Protein AF-A0A932LRI3-F1 (afdb_monomer_lite)

Sequence (148 aa):
MNSAGLRFGLFILIHALIGAGTATTARTQPPGQTRSPGGRSLGELQAFYQQNCARCHGTDGSSRSPEGKRLAGSDFTKAARAFRDAPGPAADREIQAMARTILKGLFFGITMPGWKDELSPDEATRMVKEVLLQAERGRVIQPENEAH

Foldseek 3Di:
DDDDDDDDDDDDDDDDDDDDDDPPPDPPDDPDDPADPVGDDLLRLLVVCCVQPCVQCNQLSQSPPPNSVVQVNDGLQVVLVVCVVDPDDVNVVVLLVQLVCQQPPDDVSHGGDHCVVPDDSVSSSCSSVSQSSVGHPPDGSHRDDPPD

Structure (mmCIF, N/CA/C/O backbone):
data_AF-A0A932LRI3-F1
#
_entry.id   AF-A0A932LRI3-F1
#
loop_
_atom_site.group_PDB
_atom_site.id
_atom_site.type_symbol
_atom_site.label_atom_id
_atom_site.label_alt_id
_atom_site.label_comp_id
_atom_site.label_asym_id
_atom_site.label_entity_id
_atom_site.label_seq_id
_atom_site.pdbx_PDB_ins_code
_atom_site.Cartn_x
_atom_site.Cartn_y
_atom_site.Cartn_z
_atom_site.occupancy
_atom_site.B_iso_or_equiv
_atom_site.auth_seq_id
_atom_site.auth_comp_id
_atom_site.auth_asym_id
_atom_site.auth_atom_id
_atom_site.pdbx_PDB_model_num
ATOM 1 N N . MET A 1 1 ? -71.296 -66.131 -20.612 1.00 36.66 1 MET A N 1
ATOM 2 C CA . MET A 1 1 ? -70.573 -67.272 -20.008 1.00 36.66 1 MET A CA 1
ATOM 3 C C . MET A 1 1 ? -69.214 -66.760 -19.540 1.00 36.66 1 MET A C 1
ATOM 5 O O . MET A 1 1 ? -68.507 -66.213 -20.368 1.00 36.66 1 MET A O 1
ATOM 9 N N . ASN A 1 2 ? -69.013 -66.604 -18.224 1.00 35.59 2 ASN A N 1
ATOM 10 C CA . ASN A 1 2 ? -68.250 -67.522 -17.340 1.00 35.59 2 ASN A CA 1
ATOM 11 C C . ASN A 1 2 ? -66.730 -67.281 -17.495 1.00 35.59 2 ASN A C 1
ATOM 13 O O . ASN A 1 2 ? -66.255 -67.316 -18.616 1.00 35.59 2 ASN A O 1
ATOM 17 N N . SER A 1 3 ? -65.886 -67.040 -16.488 1.00 39.59 3 SER A N 1
ATOM 18 C CA . SER A 1 3 ? -65.973 -67.115 -15.024 1.00 39.59 3 SER A CA 1
ATOM 19 C C . SER A 1 3 ? -64.744 -66.414 -14.399 1.00 39.59 3 SER A C 1
ATOM 21 O O . SER A 1 3 ? -63.760 -66.179 -15.091 1.00 39.59 3 SER A O 1
ATOM 23 N N . ALA A 1 4 ? -64.857 -66.110 -13.095 1.00 45.75 4 ALA A N 1
ATOM 24 C CA . ALA A 1 4 ? -63.855 -65.946 -12.018 1.00 45.75 4 ALA A CA 1
ATOM 25 C C . ALA A 1 4 ? -62.356 -66.171 -12.342 1.00 45.75 4 ALA A C 1
ATOM 27 O O . ALA A 1 4 ? -62.013 -67.086 -13.072 1.00 45.75 4 ALA A O 1
ATOM 28 N N . GLY A 1 5 ? -61.371 -65.476 -11.763 1.00 43.34 5 GLY A N 1
ATOM 29 C CA . GLY A 1 5 ? -61.284 -64.677 -10.535 1.00 43.34 5 GLY A CA 1
ATOM 30 C C . GLY A 1 5 ? -60.017 -65.101 -9.770 1.00 43.34 5 GLY A C 1
ATOM 31 O O . GLY A 1 5 ? -59.756 -66.292 -9.724 1.00 43.34 5 GLY A O 1
ATOM 32 N N . LEU A 1 6 ? -59.243 -64.181 -9.174 1.00 49.19 6 LEU A N 1
ATOM 33 C CA . LEU A 1 6 ? -58.457 -64.433 -7.949 1.00 49.19 6 LEU A CA 1
ATOM 34 C C . LEU A 1 6 ? -57.863 -63.127 -7.393 1.00 49.19 6 LEU A C 1
ATOM 36 O O . LEU A 1 6 ? -57.257 -62.342 -8.115 1.00 49.19 6 LEU A O 1
ATOM 40 N N . ARG A 1 7 ? -58.059 -62.906 -6.092 1.00 54.97 7 ARG A N 1
ATOM 41 C CA . ARG A 1 7 ? -57.503 -61.810 -5.286 1.00 54.97 7 ARG A CA 1
ATOM 42 C C . ARG A 1 7 ? -56.174 -62.256 -4.687 1.00 54.97 7 ARG A C 1
ATOM 44 O O . ARG A 1 7 ? -56.163 -63.352 -4.152 1.00 54.97 7 ARG A O 1
ATOM 51 N N . PHE A 1 8 ? -55.146 -61.409 -4.644 1.00 48.78 8 PHE A N 1
ATOM 52 C CA . PHE A 1 8 ? -54.074 -61.477 -3.636 1.00 48.78 8 PHE A CA 1
ATOM 53 C C . PHE A 1 8 ? -53.303 -60.149 -3.585 1.00 48.78 8 PHE A C 1
ATOM 55 O O . PHE A 1 8 ? -52.997 -59.579 -4.625 1.00 48.78 8 PHE A O 1
ATOM 62 N N . GLY A 1 9 ? -52.954 -59.698 -2.376 1.00 43.62 9 GLY A N 1
ATOM 63 C CA . GLY A 1 9 ? -51.838 -58.767 -2.174 1.00 43.62 9 GLY A CA 1
ATOM 64 C C . GLY A 1 9 ? -52.188 -57.373 -1.660 1.00 43.62 9 GLY A C 1
ATOM 65 O O . GLY A 1 9 ? -52.021 -56.387 -2.368 1.00 43.62 9 GLY A O 1
ATOM 66 N N . LEU A 1 10 ? -52.614 -57.298 -0.399 1.00 49.31 10 LEU A N 1
ATOM 67 C CA . LEU A 1 10 ? -52.523 -56.115 0.457 1.00 49.31 10 LEU A CA 1
ATOM 68 C C . LEU A 1 10 ? -51.050 -55.664 0.529 1.00 49.31 10 LEU A C 1
ATOM 70 O O . LEU A 1 10 ? -50.245 -56.337 1.170 1.00 49.31 10 LEU A O 1
ATOM 74 N N . PHE A 1 11 ? -50.696 -54.558 -0.133 1.00 54.22 11 PHE A N 1
ATOM 75 C CA . PHE A 1 11 ? -49.378 -53.939 0.017 1.00 54.22 11 PHE A CA 1
ATOM 76 C C . PHE A 1 11 ? -49.399 -52.863 1.098 1.00 54.22 11 PHE A C 1
ATOM 78 O O . PHE A 1 11 ? -50.293 -52.024 1.190 1.00 54.22 11 PHE A O 1
ATOM 85 N N . ILE A 1 12 ? -48.394 -52.995 1.949 1.00 54.47 12 ILE A N 1
ATOM 86 C CA . ILE A 1 12 ? -48.231 -52.389 3.255 1.00 54.47 12 ILE A CA 1
ATOM 87 C C . ILE A 1 12 ? -47.976 -50.885 3.136 1.00 54.47 12 ILE A C 1
ATOM 89 O O . ILE A 1 12 ? -47.155 -50.417 2.352 1.00 54.47 12 ILE A O 1
ATOM 93 N N . LEU A 1 13 ? -48.693 -50.167 3.993 1.00 52.66 13 LEU A N 1
ATOM 94 C CA . LEU A 1 13 ? -48.518 -48.779 4.387 1.00 52.66 13 LEU A CA 1
ATOM 95 C C . LEU A 1 13 ? -47.068 -48.518 4.838 1.00 52.66 13 LEU A C 1
ATOM 97 O O . LEU A 1 13 ? -46.645 -49.054 5.862 1.00 52.66 13 LEU A O 1
ATOM 101 N N . ILE A 1 14 ? -46.331 -47.651 4.138 1.00 57.56 14 ILE A N 1
ATOM 102 C CA . ILE A 1 14 ? -45.096 -47.057 4.668 1.00 57.56 14 ILE A CA 1
ATOM 103 C C . ILE A 1 14 ? -45.257 -45.540 4.680 1.00 57.56 14 ILE A C 1
ATOM 105 O O . ILE A 1 14 ? -45.443 -44.890 3.655 1.00 57.56 14 ILE A O 1
ATOM 109 N N . HIS A 1 15 ? -45.232 -45.018 5.901 1.00 48.16 15 HIS A N 1
ATOM 110 C CA . HIS A 1 15 ? -45.215 -43.610 6.247 1.00 48.16 15 HIS A CA 1
ATOM 111 C C . HIS A 1 15 ? -43.920 -42.949 5.769 1.00 48.16 15 HIS A C 1
ATOM 113 O O . HIS A 1 15 ? -42.837 -43.450 6.060 1.00 48.16 15 HIS A O 1
ATOM 119 N N . ALA A 1 16 ? -44.031 -41.764 5.175 1.00 57.00 16 ALA A N 1
ATOM 120 C CA . ALA A 1 16 ? -42.987 -40.748 5.255 1.00 57.00 16 ALA A CA 1
ATOM 121 C C . ALA A 1 16 ? -43.636 -39.359 5.175 1.00 57.00 16 ALA A C 1
ATOM 123 O O . ALA A 1 16 ? -43.840 -38.785 4.110 1.00 57.00 16 ALA A O 1
ATOM 124 N N . LEU A 1 17 ? -44.014 -38.861 6.353 1.00 59.88 17 LEU A N 1
ATOM 125 C CA . LEU A 1 17 ? -44.056 -37.431 6.647 1.00 59.88 17 LEU A CA 1
ATOM 126 C C . LEU A 1 17 ? -42.615 -36.882 6.616 1.00 59.88 17 LEU A C 1
ATOM 128 O O . LEU A 1 17 ? -41.677 -37.663 6.754 1.00 59.88 17 LEU A O 1
ATOM 132 N N . ILE A 1 18 ? -42.484 -35.548 6.589 1.00 61.09 18 ILE A N 1
ATOM 133 C CA . ILE A 1 18 ? -41.251 -34.729 6.707 1.00 61.09 18 ILE A CA 1
ATOM 134 C C . ILE A 1 18 ? -40.679 -34.327 5.329 1.00 61.09 18 ILE A C 1
ATOM 136 O O . ILE A 1 18 ? -40.300 -35.171 4.535 1.00 61.09 18 ILE A O 1
ATOM 140 N N . GLY A 1 19 ? -40.563 -33.051 4.961 1.00 49.12 19 GLY A N 1
ATOM 141 C CA . GLY A 1 19 ? -40.804 -31.820 5.701 1.00 49.12 19 GLY A CA 1
ATOM 142 C C . GLY A 1 19 ? -40.774 -30.613 4.761 1.00 49.12 19 GLY A C 1
ATOM 143 O O . GLY A 1 19 ? -40.184 -30.646 3.683 1.00 49.12 19 GLY A O 1
ATOM 144 N N . ALA A 1 20 ? -41.449 -29.547 5.182 1.00 59.66 20 ALA A N 1
ATOM 145 C CA . ALA A 1 20 ? -41.392 -28.242 4.549 1.00 59.66 20 ALA A CA 1
ATOM 146 C C . ALA A 1 20 ? -39.963 -27.683 4.662 1.00 59.66 20 ALA A C 1
ATOM 148 O O . ALA A 1 20 ? -39.531 -27.275 5.738 1.00 59.66 20 ALA A O 1
ATOM 149 N N . GLY A 1 21 ? -39.220 -27.685 3.556 1.00 50.72 21 GLY A N 1
ATOM 150 C CA . GLY A 1 21 ? -37.958 -26.963 3.442 1.00 50.72 21 GLY A CA 1
ATOM 151 C C . GLY A 1 21 ? -38.249 -25.483 3.227 1.00 50.72 21 GLY A C 1
ATOM 152 O O . GLY A 1 21 ? -38.648 -25.074 2.140 1.00 50.72 21 GLY A O 1
ATOM 153 N N . THR A 1 22 ? -38.088 -24.683 4.275 1.00 54.09 22 THR A N 1
ATOM 154 C CA . THR A 1 22 ? -38.159 -23.223 4.221 1.00 54.09 22 THR A CA 1
ATOM 155 C C . THR A 1 22 ? -37.115 -22.689 3.245 1.00 54.09 22 THR A C 1
ATOM 157 O O . THR A 1 22 ? -35.915 -22.887 3.438 1.00 54.09 22 THR A O 1
ATOM 160 N N . ALA A 1 23 ? -37.565 -21.985 2.209 1.00 59.66 23 ALA A N 1
ATOM 161 C CA . ALA A 1 23 ? -36.694 -21.183 1.368 1.00 59.66 23 ALA A CA 1
ATOM 162 C C . ALA A 1 23 ? -36.085 -20.046 2.210 1.00 59.66 23 ALA A C 1
ATOM 164 O O . ALA A 1 23 ? -36.736 -19.038 2.476 1.00 59.66 23 ALA A O 1
ATOM 165 N N . THR A 1 24 ? -34.828 -20.199 2.635 1.00 54.72 24 THR A N 1
ATOM 166 C CA . THR A 1 24 ? -34.006 -19.076 3.105 1.00 54.72 24 THR A CA 1
ATOM 167 C C . THR A 1 24 ? -33.605 -18.254 1.886 1.00 54.72 24 THR A C 1
ATOM 169 O O . THR A 1 24 ? -32.565 -18.469 1.270 1.00 54.72 24 THR A O 1
ATOM 172 N N . THR A 1 25 ? -34.447 -17.298 1.515 1.00 60.03 25 THR A N 1
ATOM 173 C CA . THR A 1 25 ? -34.041 -16.164 0.684 1.00 60.03 25 THR A CA 1
ATOM 174 C C . THR A 1 25 ? -34.006 -14.927 1.562 1.00 60.03 25 THR A C 1
ATOM 176 O O . THR A 1 25 ? -35.037 -14.297 1.770 1.00 60.03 25 THR A O 1
ATOM 179 N N . ALA A 1 26 ? -32.827 -14.584 2.079 1.00 48.62 26 ALA A N 1
ATOM 180 C CA . ALA A 1 26 ? -32.490 -13.210 2.451 1.00 48.62 26 ALA A CA 1
ATOM 181 C C . ALA A 1 26 ? -30.996 -13.103 2.783 1.00 48.62 26 ALA A C 1
ATOM 183 O O . ALA A 1 26 ? -30.591 -13.272 3.930 1.00 48.62 26 ALA A O 1
ATOM 184 N N . ARG A 1 27 ? -30.166 -12.750 1.794 1.00 57.94 27 ARG A N 1
ATOM 185 C CA . ARG A 1 27 ? -28.936 -11.999 2.079 1.00 57.94 27 ARG A CA 1
ATOM 186 C C . ARG A 1 27 ? -29.169 -10.552 1.677 1.00 57.94 27 ARG A C 1
ATOM 188 O O . ARG A 1 27 ? -28.731 -10.107 0.624 1.00 57.94 27 ARG A O 1
ATOM 195 N N . THR A 1 28 ? -29.891 -9.838 2.529 1.00 47.03 28 THR A N 1
ATOM 196 C CA . THR A 1 28 ? -29.921 -8.376 2.514 1.00 47.03 28 THR A CA 1
ATOM 197 C C . THR A 1 28 ? -28.892 -7.922 3.535 1.00 47.03 28 THR A C 1
ATOM 199 O O . THR A 1 28 ? -29.113 -8.063 4.734 1.00 47.03 28 THR A O 1
ATOM 202 N N . GLN A 1 29 ? -27.736 -7.448 3.071 1.00 51.56 29 GLN A N 1
ATOM 203 C CA . GLN A 1 29 ? -26.714 -6.893 3.955 1.00 51.56 29 GLN A CA 1
ATOM 204 C C . GLN A 1 29 ? -27.051 -5.415 4.233 1.00 51.56 29 GLN A C 1
ATOM 206 O O . GLN A 1 29 ? -27.158 -4.647 3.275 1.00 51.56 29 GLN A O 1
ATOM 211 N N . PRO A 1 30 ? -27.263 -5.003 5.499 1.00 47.34 30 PRO A N 1
ATOM 212 C CA . PRO A 1 30 ? -27.556 -3.612 5.840 1.00 47.34 30 PRO A CA 1
ATOM 213 C C . PRO A 1 30 ? -26.314 -2.716 5.683 1.00 47.34 30 PRO A C 1
ATOM 215 O O . PRO A 1 30 ? -25.184 -3.211 5.762 1.00 47.34 30 PRO A O 1
ATOM 218 N N . PRO A 1 31 ? -26.491 -1.393 5.510 1.00 45.66 31 PRO A N 1
ATOM 219 C CA . PRO A 1 31 ? -25.384 -0.446 5.536 1.00 45.66 31 PRO A CA 1
ATOM 220 C C . PRO A 1 31 ? -24.807 -0.364 6.955 1.00 45.66 31 PRO A C 1
ATOM 222 O O . PRO A 1 31 ? -25.535 -0.131 7.917 1.00 45.66 31 PRO A O 1
ATOM 225 N N . GLY A 1 32 ? -23.491 -0.561 7.069 1.00 51.06 32 GLY A N 1
ATOM 226 C CA . GLY A 1 32 ? -22.767 -0.575 8.343 1.00 51.06 32 GLY A CA 1
ATOM 227 C C . GLY A 1 32 ? -22.382 -1.988 8.768 1.00 51.06 32 GLY A C 1
ATOM 228 O O . GLY A 1 32 ? -22.957 -2.548 9.695 1.00 51.06 32 GLY A O 1
ATOM 229 N N . GLN A 1 33 ? -21.396 -2.571 8.084 1.00 51.69 33 GLN A N 1
ATOM 230 C CA . GLN A 1 33 ? -20.769 -3.808 8.539 1.00 51.69 33 GLN A CA 1
ATOM 231 C C . GLN A 1 33 ? -20.139 -3.552 9.913 1.00 51.69 33 GLN A C 1
ATOM 233 O O . GLN A 1 33 ? -19.235 -2.725 10.051 1.00 51.69 33 GLN A O 1
ATOM 238 N N . THR A 1 34 ? -20.647 -4.236 10.934 1.00 43.12 34 THR A N 1
ATOM 239 C CA . THR A 1 34 ? -20.032 -4.334 12.255 1.00 43.12 34 THR A CA 1
ATOM 240 C C . THR A 1 34 ? -18.618 -4.863 12.060 1.00 43.12 34 THR A C 1
ATOM 242 O O . THR A 1 34 ? -18.429 -6.022 11.697 1.00 43.12 34 THR A O 1
ATOM 245 N N . ARG A 1 35 ? -17.620 -3.989 12.236 1.00 55.28 35 ARG A N 1
ATOM 246 C CA . ARG A 1 35 ? -16.205 -4.371 12.191 1.00 55.28 35 ARG A CA 1
ATOM 247 C C . ARG A 1 35 ? -16.010 -5.526 13.174 1.00 55.28 35 ARG A C 1
ATOM 249 O O . ARG A 1 35 ? -16.397 -5.403 14.337 1.00 55.28 35 ARG A O 1
ATOM 256 N N . SER A 1 36 ? -15.463 -6.643 12.692 1.00 56.38 36 SER A N 1
ATOM 257 C CA . SER A 1 36 ? -15.093 -7.779 13.539 1.00 56.38 36 SER A CA 1
ATOM 258 C C . SER A 1 36 ? -14.216 -7.274 14.699 1.00 56.38 36 SER A C 1
ATOM 260 O O . SER A 1 36 ? -13.461 -6.320 14.488 1.00 56.38 36 SER A O 1
ATOM 262 N N . PRO A 1 37 ? -14.272 -7.858 15.911 1.00 56.91 37 PRO A N 1
ATOM 263 C CA . PRO A 1 37 ? -13.501 -7.382 17.067 1.00 56.91 37 PRO A CA 1
ATOM 264 C C . PRO A 1 37 ? -11.976 -7.280 16.846 1.00 56.91 37 PRO A C 1
ATOM 266 O O . PRO A 1 37 ? -11.297 -6.648 17.648 1.00 56.91 37 PRO A O 1
ATOM 269 N N . GLY A 1 38 ? -11.442 -7.859 15.761 1.00 68.56 38 GLY A N 1
ATOM 270 C CA . GLY A 1 38 ? -10.042 -7.741 15.325 1.00 68.56 38 GLY A CA 1
ATOM 271 C C . GLY A 1 38 ? -9.801 -6.928 14.040 1.00 68.56 38 GLY A C 1
ATOM 272 O O . GLY A 1 38 ? -8.687 -6.944 13.520 1.00 68.56 38 GLY A O 1
ATOM 273 N N . GLY A 1 39 ? -10.810 -6.230 13.510 1.00 84.56 39 GLY A N 1
ATOM 274 C CA . GLY A 1 39 ? -10.773 -5.662 12.156 1.00 84.56 39 GLY A CA 1
ATOM 275 C C . GLY A 1 39 ? -10.833 -6.742 11.069 1.00 84.56 39 GLY A C 1
ATOM 276 O O . GLY A 1 39 ? -11.030 -7.920 11.369 1.00 84.56 39 GLY A O 1
ATOM 277 N N . ARG A 1 40 ? -10.691 -6.341 9.802 1.00 92.12 40 ARG A N 1
ATOM 278 C CA . ARG A 1 40 ? -10.678 -7.266 8.658 1.00 92.12 40 ARG A CA 1
ATOM 279 C C . ARG A 1 40 ? -9.526 -8.270 8.728 1.00 92.12 40 ARG A C 1
ATOM 281 O O . ARG A 1 40 ? -8.398 -7.893 9.047 1.00 92.12 40 ARG A O 1
ATOM 288 N N . SER A 1 41 ? -9.756 -9.521 8.358 1.00 94.25 41 SER A N 1
ATOM 289 C CA . 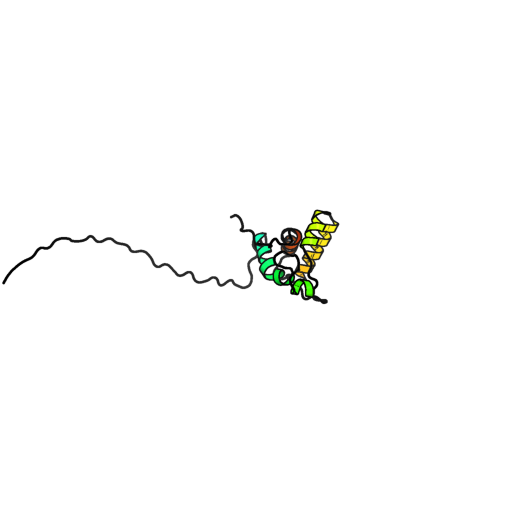SER A 1 41 ? -8.697 -10.512 8.151 1.00 94.25 41 SER A CA 1
ATOM 290 C C . SER A 1 41 ? -7.807 -10.179 6.945 1.00 94.25 41 SER A C 1
ATOM 292 O O . SER A 1 41 ? -8.080 -9.250 6.182 1.00 94.25 41 SER A O 1
ATOM 294 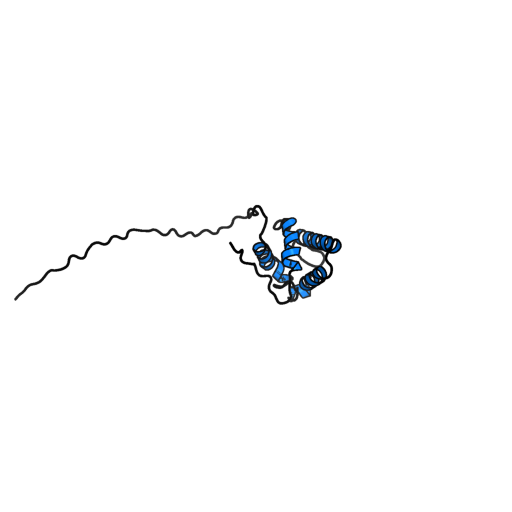N N . LEU A 1 42 ? -6.722 -10.937 6.748 1.00 93.50 42 LEU A N 1
ATOM 295 C CA . LEU A 1 42 ? -5.886 -10.793 5.550 1.00 93.50 42 LEU A CA 1
ATOM 296 C C . LEU A 1 42 ? -6.686 -11.061 4.265 1.00 93.50 42 LEU A C 1
ATOM 298 O O . LEU A 1 42 ? -6.634 -10.249 3.341 1.00 93.50 42 LEU A O 1
ATOM 302 N N . GLY A 1 43 ? -7.468 -12.144 4.233 1.00 94.88 43 GLY A N 1
ATOM 303 C CA . GLY A 1 43 ? -8.327 -12.479 3.095 1.00 94.88 43 GLY A CA 1
ATOM 304 C C . GLY A 1 43 ? -9.340 -11.373 2.797 1.00 94.88 43 GLY A C 1
ATOM 305 O O . GLY A 1 43 ? -9.521 -10.983 1.643 1.00 94.88 43 GLY A O 1
ATOM 306 N N . GLU A 1 44 ? -9.935 -10.777 3.833 1.00 95.81 44 GLU A N 1
ATOM 307 C CA . GLU A 1 44 ? -10.849 -9.640 3.688 1.00 95.81 44 GLU A CA 1
ATOM 308 C C . GLU A 1 44 ? -10.145 -8.370 3.178 1.00 95.81 44 GLU A C 1
ATOM 310 O O . GLU A 1 44 ? -10.716 -7.640 2.364 1.00 95.81 44 GLU A O 1
ATOM 315 N N . LEU A 1 45 ? -8.901 -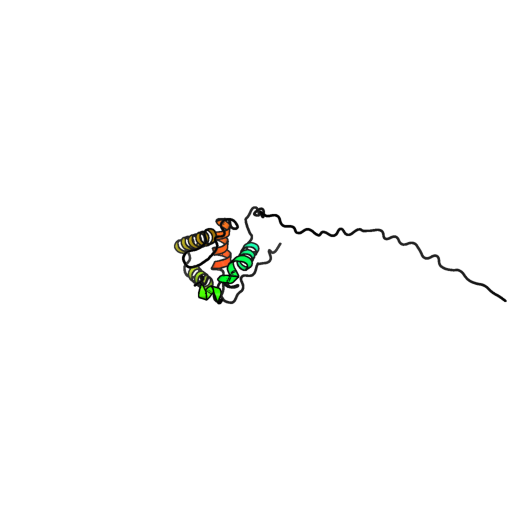8.097 3.594 1.00 96.06 45 LEU A N 1
ATOM 316 C CA . LEU A 1 45 ? -8.103 -6.982 3.065 1.00 96.06 45 LEU A CA 1
ATOM 317 C C . LEU A 1 45 ? -7.696 -7.218 1.601 1.00 96.06 45 LEU A C 1
ATOM 319 O O . LEU A 1 45 ? -7.794 -6.308 0.778 1.00 96.06 45 LEU A O 1
ATOM 323 N N . GLN A 1 46 ? -7.296 -8.436 1.237 1.00 97.06 46 GLN A N 1
ATOM 324 C CA . GLN A 1 46 ? -7.008 -8.812 -0.151 1.00 97.06 46 GLN A CA 1
ATOM 325 C C . GLN A 1 46 ? -8.269 -8.702 -1.028 1.00 97.06 46 GLN A C 1
ATOM 327 O O . GLN A 1 46 ? -8.213 -8.161 -2.135 1.00 97.06 46 GLN A O 1
ATOM 332 N N . ALA A 1 47 ? -9.430 -9.127 -0.521 1.00 96.88 47 ALA A N 1
ATOM 333 C CA . ALA A 1 47 ? -10.714 -8.953 -1.200 1.00 96.88 47 ALA A CA 1
ATOM 334 C C . ALA A 1 47 ? -11.067 -7.472 -1.375 1.00 96.88 47 ALA A C 1
ATOM 336 O O . ALA A 1 47 ? -11.449 -7.053 -2.470 1.00 96.88 47 ALA A O 1
ATOM 337 N N . PHE A 1 48 ? -10.869 -6.660 -0.332 1.00 97.00 48 PHE A N 1
ATOM 338 C CA . PHE A 1 48 ? -11.052 -5.214 -0.405 1.00 97.00 48 PHE A CA 1
ATOM 339 C C . PHE A 1 48 ? -10.154 -4.593 -1.483 1.00 97.00 48 PHE A C 1
ATOM 341 O O . PHE A 1 48 ? -10.628 -3.774 -2.273 1.00 97.00 48 PHE A O 1
ATOM 348 N N . TYR A 1 49 ? -8.888 -5.010 -1.571 1.00 97.38 49 TYR A N 1
ATOM 349 C CA . TYR A 1 49 ? -7.964 -4.553 -2.608 1.00 97.38 49 TYR A CA 1
ATOM 350 C C . TYR A 1 49 ? -8.469 -4.879 -4.019 1.00 97.38 49 TYR A C 1
ATOM 352 O O . TYR A 1 49 ? -8.500 -4.002 -4.888 1.00 97.38 49 TYR A O 1
ATOM 360 N N . GLN A 1 50 ? -8.898 -6.120 -4.260 1.00 96.50 50 GLN A N 1
ATOM 361 C CA . GLN A 1 50 ? -9.387 -6.527 -5.581 1.00 96.50 50 GLN A CA 1
ATOM 362 C C . GLN A 1 50 ? -10.634 -5.747 -6.004 1.00 96.50 50 GLN A C 1
ATOM 364 O O . GLN A 1 50 ? -10.750 -5.350 -7.161 1.00 96.50 50 GLN A O 1
ATOM 369 N N . GLN A 1 51 ? -11.539 -5.476 -5.066 1.00 95.94 51 GLN A N 1
ATOM 370 C CA . GLN A 1 51 ? -12.786 -4.765 -5.347 1.00 95.94 51 GLN A CA 1
ATOM 371 C C . GLN A 1 51 ? -12.577 -3.264 -5.588 1.00 95.94 51 GLN A C 1
ATOM 373 O O . GLN A 1 51 ? -13.255 -2.679 -6.430 1.00 95.94 51 GLN A O 1
ATOM 378 N N . ASN A 1 52 ? -11.638 -2.640 -4.871 1.00 95.12 52 ASN A N 1
ATOM 379 C CA . ASN A 1 52 ? -11.565 -1.178 -4.780 1.00 95.12 52 ASN A CA 1
ATOM 380 C C . ASN A 1 52 ? -10.298 -0.571 -5.399 1.00 95.12 52 ASN A C 1
ATOM 382 O O . ASN A 1 52 ? -10.293 0.598 -5.786 1.00 95.12 52 ASN A O 1
ATOM 386 N N . CYS A 1 53 ? -9.212 -1.339 -5.506 1.00 94.62 53 CYS A N 1
ATOM 387 C CA . CYS A 1 53 ? -7.885 -0.823 -5.855 1.00 94.62 53 CYS A CA 1
ATOM 388 C C . CYS A 1 53 ? -7.377 -1.361 -7.199 1.00 94.62 53 CYS A C 1
ATOM 390 O O . CYS A 1 53 ? -6.751 -0.624 -7.969 1.00 94.62 53 CYS A O 1
ATOM 392 N N . ALA A 1 54 ? -7.662 -2.632 -7.502 1.00 93.62 54 ALA A N 1
ATOM 393 C CA . ALA A 1 54 ? -7.063 -3.357 -8.624 1.00 93.62 54 ALA A CA 1
ATOM 394 C C . ALA A 1 54 ? -7.359 -2.753 -10.006 1.00 93.62 54 ALA A C 1
ATOM 396 O O . ALA A 1 54 ? -6.544 -2.879 -10.919 1.00 93.62 54 ALA A O 1
ATOM 397 N N . ARG A 1 55 ? -8.476 -2.032 -10.173 1.00 88.06 55 ARG A N 1
ATOM 398 C CA . ARG A 1 55 ? -8.795 -1.338 -11.434 1.00 88.06 55 ARG A CA 1
ATOM 399 C C . ARG A 1 55 ? -7.687 -0.365 -11.861 1.00 88.06 55 ARG A C 1
ATOM 401 O O . ARG A 1 55 ? -7.362 -0.278 -13.042 1.00 88.06 55 ARG A O 1
ATOM 408 N N . CYS A 1 56 ? -7.104 0.352 -10.903 1.00 89.38 56 CYS A N 1
ATOM 409 C CA . CYS A 1 56 ? -6.058 1.342 -11.169 1.00 89.38 56 CYS A CA 1
ATOM 410 C C . CYS A 1 56 ? -4.662 0.794 -10.859 1.00 89.38 56 CYS A C 1
ATOM 412 O O . CYS A 1 56 ? -3.722 1.066 -11.600 1.00 89.38 56 CYS A O 1
ATOM 414 N N . HIS A 1 57 ? -4.528 0.000 -9.795 1.00 93.25 57 HIS A N 1
ATOM 415 C CA . HIS A 1 57 ? -3.235 -0.516 -9.344 1.00 93.25 57 HIS A CA 1
ATOM 416 C C . HIS A 1 57 ? -2.864 -1.890 -9.920 1.00 93.25 57 HIS A C 1
ATOM 418 O O . HIS A 1 57 ? -1.765 -2.384 -9.681 1.00 93.25 57 HIS A O 1
ATOM 424 N N . GLY A 1 58 ? -3.738 -2.485 -10.733 1.00 93.38 58 GLY A N 1
ATOM 425 C CA . GLY A 1 58 ? -3.578 -3.834 -11.268 1.00 93.38 58 GLY A CA 1
ATOM 426 C C . GLY A 1 58 ? -3.973 -4.908 -10.257 1.00 93.38 58 GLY A C 1
ATOM 427 O O . GLY A 1 58 ? -3.898 -4.715 -9.049 1.00 93.38 58 GLY A O 1
ATOM 428 N N . THR A 1 59 ? -4.372 -6.076 -10.751 1.00 95.12 59 THR A N 1
ATOM 429 C CA . THR A 1 59 ? -4.728 -7.223 -9.899 1.00 95.12 59 THR A CA 1
ATOM 430 C C . THR A 1 59 ? -3.526 -7.797 -9.143 1.00 95.12 59 THR A C 1
ATOM 432 O O . THR A 1 59 ? -3.706 -8.468 -8.130 1.00 95.12 59 THR A O 1
ATOM 435 N N . ASP A 1 60 ? -2.310 -7.509 -9.610 1.00 95.19 60 ASP A N 1
ATOM 436 C CA . ASP A 1 60 ? -1.022 -7.899 -9.027 1.00 95.19 60 ASP A CA 1
ATOM 437 C C . ASP A 1 60 ? -0.278 -6.731 -8.343 1.00 95.19 60 ASP A C 1
ATOM 439 O O . ASP A 1 60 ? 0.875 -6.876 -7.941 1.00 95.19 60 ASP A O 1
ATOM 443 N N . GLY A 1 61 ? -0.884 -5.539 -8.269 1.00 95.06 61 GLY A N 1
ATOM 444 C CA . GLY A 1 61 ? -0.241 -4.348 -7.707 1.00 95.06 61 GLY A CA 1
ATOM 445 C C . GLY A 1 61 ? 0.836 -3.694 -8.573 1.00 95.06 61 GLY A C 1
ATOM 446 O O . GLY A 1 61 ? 1.546 -2.809 -8.093 1.00 95.06 61 GLY A O 1
ATOM 447 N N . SER A 1 62 ? 0.991 -4.088 -9.840 1.00 94.38 62 SER A N 1
ATOM 448 C CA . SER A 1 62 ? 2.038 -3.542 -10.714 1.00 94.38 62 SER A CA 1
ATOM 449 C C . SER A 1 62 ? 1.702 -2.198 -11.372 1.00 94.38 62 SER A C 1
ATOM 451 O O . SER A 1 62 ? 2.582 -1.600 -11.996 1.00 94.38 62 SER A O 1
ATOM 453 N N . SER A 1 63 ? 0.451 -1.731 -11.284 1.00 91.81 63 SER A N 1
ATOM 454 C CA . SER A 1 63 ? -0.079 -0.536 -11.970 1.00 91.81 63 SER A CA 1
ATOM 455 C C . SER A 1 63 ? 0.188 -0.511 -13.483 1.00 91.81 63 SER A C 1
ATOM 457 O O . SER A 1 63 ? 0.339 0.545 -14.097 1.00 91.81 63 SER A O 1
ATOM 459 N N . ARG A 1 64 ? 0.265 -1.687 -14.122 1.00 88.94 64 ARG A N 1
ATOM 460 C CA . ARG A 1 64 ? 0.551 -1.817 -15.563 1.00 88.94 64 ARG A CA 1
ATOM 461 C C . ARG A 1 64 ? -0.681 -1.767 -16.464 1.00 88.94 64 ARG A C 1
ATOM 463 O O . ARG A 1 64 ? -0.502 -1.773 -17.687 1.00 88.94 64 ARG A O 1
ATOM 470 N N . SER A 1 65 ? -1.885 -1.706 -15.892 1.00 82.75 65 SER A N 1
ATOM 471 C CA . SER A 1 65 ? -3.116 -1.485 -16.656 1.00 82.75 65 SER A CA 1
ATOM 472 C C . SER A 1 65 ? -3.048 -0.153 -17.423 1.00 82.75 65 SER A C 1
ATOM 474 O O . SER A 1 65 ? -2.265 0.732 -17.052 1.00 82.75 65 SER A O 1
ATOM 476 N N . PRO A 1 66 ? -3.827 0.015 -18.507 1.00 84.62 66 PRO A N 1
ATOM 477 C CA . PRO A 1 66 ? -3.912 1.292 -19.215 1.00 84.62 66 PRO A CA 1
ATOM 478 C C . PRO A 1 66 ? -4.208 2.468 -18.271 1.00 84.62 66 PRO A C 1
ATOM 480 O O . PRO A 1 66 ? -3.563 3.511 -18.364 1.00 84.62 66 PRO A O 1
ATOM 483 N N . GLU A 1 67 ? -5.113 2.278 -17.310 1.00 81.88 67 GLU A N 1
ATOM 484 C CA . GLU A 1 67 ? -5.471 3.260 -16.287 1.00 81.88 67 GLU A CA 1
ATOM 485 C C . GLU A 1 67 ? -4.307 3.549 -15.340 1.00 81.88 67 GLU A C 1
ATOM 487 O O . GLU A 1 67 ? -4.003 4.719 -15.103 1.00 81.88 67 GLU A O 1
ATOM 492 N N . GLY A 1 68 ? -3.634 2.507 -14.840 1.00 82.62 68 GLY A N 1
ATOM 493 C CA . GLY A 1 68 ? -2.477 2.644 -13.955 1.00 82.62 68 GLY A CA 1
ATOM 494 C C . GLY A 1 68 ? -1.340 3.422 -14.612 1.00 82.62 68 GLY A C 1
ATOM 495 O O . GLY A 1 68 ? -0.776 4.326 -14.003 1.00 82.62 68 GLY A O 1
ATOM 496 N N . LYS A 1 69 ? -1.072 3.173 -15.899 1.00 84.31 69 LYS A N 1
ATOM 497 C CA . LYS A 1 69 ? -0.087 3.943 -16.674 1.00 84.31 69 LYS A CA 1
ATOM 498 C C . LYS A 1 69 ? -0.528 5.387 -16.901 1.00 84.31 69 LYS A C 1
ATOM 500 O O . LYS A 1 69 ? 0.269 6.298 -16.699 1.00 84.31 69 LYS A O 1
ATOM 505 N N . ARG A 1 70 ? -1.786 5.605 -17.301 1.00 83.94 70 ARG A N 1
ATOM 506 C CA . ARG A 1 70 ? -2.337 6.943 -17.581 1.00 83.94 70 ARG A CA 1
ATOM 507 C C . ARG A 1 70 ? -2.316 7.848 -16.349 1.00 83.94 70 ARG A C 1
ATOM 509 O O . ARG A 1 70 ? -2.122 9.050 -16.482 1.00 83.94 70 ARG A O 1
ATOM 516 N N . LEU A 1 71 ? -2.544 7.271 -15.174 1.00 83.25 71 LEU A N 1
ATOM 517 C CA . LEU A 1 71 ? -2.612 7.977 -13.896 1.00 83.25 71 LEU A CA 1
ATOM 518 C C . LEU A 1 71 ? -1.300 7.917 -13.103 1.00 83.25 71 LEU A C 1
ATOM 520 O O . LEU A 1 71 ? -1.276 8.370 -11.968 1.00 83.25 71 LEU A O 1
ATOM 524 N N . ALA A 1 72 ? -0.223 7.354 -13.660 1.00 83.38 72 ALA A N 1
ATOM 525 C CA . ALA A 1 72 ? 1.035 7.143 -12.939 1.00 83.38 72 ALA A CA 1
ATOM 526 C C . ALA A 1 72 ? 0.838 6.458 -11.565 1.00 83.38 72 ALA A C 1
ATOM 528 O O . ALA A 1 72 ? 1.438 6.846 -10.563 1.00 83.38 72 ALA A O 1
ATOM 529 N N . GLY A 1 73 ? -0.029 5.441 -11.521 1.00 83.50 73 GLY A N 1
ATOM 530 C CA . GLY A 1 73 ? -0.315 4.670 -10.317 1.00 83.50 73 GLY A CA 1
ATOM 531 C C . GLY A 1 73 ? 0.937 3.990 -9.759 1.00 83.50 73 GLY A C 1
ATOM 532 O O . GLY A 1 73 ? 1.810 3.535 -10.502 1.00 83.50 73 GLY A O 1
ATOM 533 N N . SER A 1 74 ? 1.021 3.901 -8.433 1.00 88.38 74 SER A N 1
ATOM 534 C CA . SER A 1 74 ? 2.161 3.301 -7.737 1.00 88.38 74 SER A CA 1
ATOM 535 C C . SER A 1 74 ? 2.361 1.827 -8.115 1.00 88.38 74 SER A C 1
ATOM 537 O O . SER A 1 74 ? 1.443 1.023 -7.970 1.00 88.38 74 SER A O 1
ATOM 539 N N . ASP A 1 75 ? 3.563 1.449 -8.565 1.00 93.62 75 ASP A N 1
ATOM 540 C CA . ASP A 1 75 ? 3.961 0.042 -8.756 1.00 93.62 75 ASP A CA 1
ATOM 541 C C . ASP A 1 75 ? 4.389 -0.540 -7.398 1.00 93.62 75 ASP A C 1
ATOM 543 O O . ASP A 1 75 ? 5.546 -0.411 -6.978 1.00 93.62 75 ASP A O 1
ATOM 547 N N . PHE A 1 76 ? 3.452 -1.181 -6.699 1.00 94.81 76 PHE A N 1
ATOM 548 C CA . PHE A 1 76 ? 3.698 -1.759 -5.378 1.00 94.81 76 PHE A CA 1
ATOM 549 C C . PHE A 1 76 ? 4.706 -2.904 -5.425 1.00 94.81 76 PHE A C 1
ATOM 551 O O . PHE A 1 76 ? 5.422 -3.120 -4.457 1.00 94.81 76 PHE A O 1
ATOM 558 N N . THR A 1 77 ? 4.885 -3.563 -6.572 1.00 92.69 77 THR A N 1
ATOM 559 C CA . THR A 1 77 ? 5.901 -4.615 -6.723 1.00 92.69 77 THR A CA 1
ATOM 560 C C . THR A 1 77 ? 7.327 -4.058 -6.652 1.00 92.69 77 THR A C 1
ATOM 562 O O . THR A 1 77 ? 8.275 -4.793 -6.363 1.00 92.69 77 THR A O 1
ATOM 565 N N . LYS A 1 78 ? 7.524 -2.769 -6.964 1.00 91.38 78 LYS A N 1
ATOM 566 C CA . LYS A 1 78 ? 8.806 -2.078 -6.754 1.00 91.38 78 LYS A CA 1
ATOM 567 C C . LYS A 1 78 ? 8.970 -1.659 -5.300 1.00 91.38 78 LYS A C 1
ATOM 569 O O . LYS A 1 78 ? 10.043 -1.881 -4.751 1.00 91.38 78 LYS A O 1
ATOM 574 N N . ALA A 1 79 ? 7.914 -1.121 -4.687 1.00 89.25 79 ALA A N 1
ATOM 575 C CA . ALA A 1 79 ? 7.918 -0.786 -3.266 1.00 89.25 79 ALA A CA 1
ATOM 576 C C . ALA A 1 79 ? 8.229 -2.030 -2.418 1.00 89.25 79 ALA A C 1
ATOM 578 O O . ALA A 1 79 ? 9.201 -2.029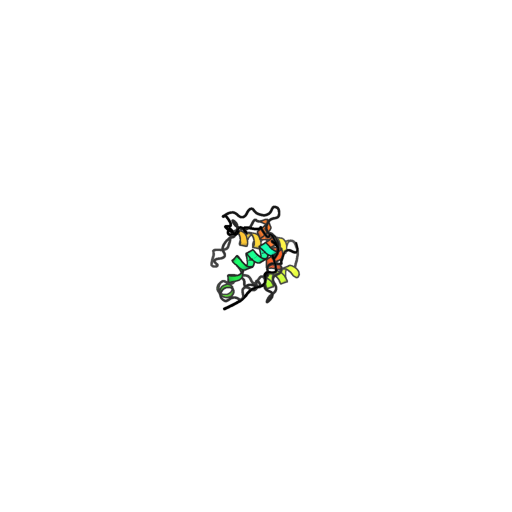 -1.678 1.00 89.25 79 ALA A O 1
ATOM 579 N N . ALA A 1 80 ? 7.510 -3.134 -2.625 1.00 90.88 80 ALA A N 1
ATOM 580 C CA . ALA A 1 80 ? 7.739 -4.418 -1.966 1.00 90.88 80 ALA A CA 1
ATOM 581 C C . ALA A 1 80 ? 9.212 -4.864 -2.008 1.00 90.88 80 ALA A C 1
ATOM 583 O O . ALA A 1 80 ? 9.766 -5.271 -0.991 1.00 90.88 80 ALA A O 1
ATOM 584 N N . ARG A 1 81 ? 9.876 -4.743 -3.169 1.00 91.12 81 ARG A N 1
ATOM 585 C CA . ARG A 1 81 ? 11.320 -5.010 -3.302 1.00 91.12 81 ARG A CA 1
ATOM 586 C C . ARG A 1 81 ? 12.159 -4.068 -2.440 1.00 91.12 81 ARG A C 1
ATOM 588 O O . ARG A 1 81 ? 12.900 -4.545 -1.592 1.00 91.12 81 ARG A O 1
ATOM 595 N N . ALA A 1 82 ? 11.983 -2.757 -2.603 1.00 88.75 82 ALA A N 1
ATOM 596 C CA . ALA A 1 82 ? 12.741 -1.756 -1.852 1.00 88.75 82 ALA A CA 1
ATOM 597 C C . ALA A 1 82 ? 12.609 -1.932 -0.328 1.00 88.75 82 ALA A C 1
ATOM 599 O O . ALA A 1 82 ? 13.586 -1.798 0.401 1.00 88.75 82 ALA A O 1
ATOM 600 N N . PHE A 1 83 ? 11.412 -2.280 0.146 1.00 91.25 83 PHE A N 1
ATOM 601 C CA . PHE A 1 83 ? 11.137 -2.524 1.559 1.00 91.25 83 PHE A CA 1
ATOM 602 C C . PHE A 1 83 ? 11.805 -3.789 2.104 1.00 91.25 83 PHE A C 1
ATOM 604 O O . PHE A 1 83 ? 12.278 -3.775 3.239 1.00 91.25 83 PHE A O 1
ATOM 611 N N . ARG A 1 84 ? 11.860 -4.873 1.318 1.00 89.25 84 ARG A N 1
ATOM 612 C CA . ARG A 1 84 ? 12.592 -6.090 1.708 1.00 89.25 84 ARG A CA 1
ATOM 613 C C . ARG A 1 84 ? 14.094 -5.850 1.792 1.00 89.25 84 ARG A C 1
ATOM 615 O O . ARG A 1 84 ? 14.733 -6.369 2.700 1.00 89.25 84 ARG A O 1
ATOM 622 N N . ASP A 1 85 ? 14.630 -5.062 0.867 1.00 90.88 85 ASP A N 1
ATOM 623 C CA . ASP A 1 85 ? 16.068 -4.814 0.767 1.00 90.88 85 ASP A CA 1
ATOM 624 C C . ASP A 1 85 ? 16.565 -3.807 1.824 1.00 90.88 85 ASP A C 1
ATOM 626 O O . ASP A 1 85 ? 17.744 -3.812 2.178 1.00 90.88 85 ASP A O 1
ATOM 630 N N . ALA A 1 86 ? 15.681 -2.950 2.349 1.00 87.88 86 ALA A N 1
ATOM 631 C CA . ALA A 1 86 ? 16.026 -1.909 3.320 1.00 87.88 86 ALA A CA 1
ATOM 632 C C . ALA A 1 86 ? 14.937 -1.709 4.401 1.00 87.88 86 ALA A C 1
ATOM 634 O O . ALA A 1 86 ? 14.249 -0.680 4.411 1.00 87.88 86 ALA A O 1
ATOM 635 N N . PRO A 1 87 ? 14.768 -2.661 5.340 1.00 85.94 87 PRO A N 1
ATOM 636 C CA . PRO A 1 87 ? 13.835 -2.507 6.454 1.00 85.94 87 PRO A CA 1
ATOM 637 C C . PRO A 1 87 ? 14.325 -1.464 7.477 1.00 85.94 87 PRO A C 1
ATOM 639 O O . PRO A 1 87 ? 15.489 -1.064 7.489 1.00 85.94 87 PRO A O 1
ATOM 642 N N . GLY A 1 88 ? 13.440 -1.039 8.385 1.00 88.25 88 GLY A N 1
ATOM 643 C CA . GLY A 1 88 ? 13.787 -0.204 9.542 1.00 88.25 88 GLY A CA 1
ATOM 644 C C . GLY A 1 88 ? 12.925 1.057 9.700 1.00 88.25 88 GLY A C 1
ATOM 645 O O . GLY A 1 88 ? 11.904 1.208 9.030 1.00 88.25 88 GLY A O 1
ATOM 646 N N . PRO A 1 89 ? 13.330 2.017 10.552 1.00 90.06 89 PRO A N 1
ATOM 647 C CA . PRO A 1 89 ? 12.478 3.152 10.925 1.00 90.06 89 PRO A CA 1
ATOM 648 C C . PRO A 1 89 ? 12.060 4.057 9.758 1.00 90.06 89 PRO A C 1
ATOM 650 O O . PRO A 1 89 ? 11.012 4.700 9.806 1.00 90.06 89 PRO A O 1
ATOM 653 N N . ALA A 1 90 ? 12.884 4.150 8.710 1.00 89.19 90 ALA A N 1
ATOM 654 C CA . ALA A 1 90 ? 12.525 4.881 7.496 1.00 89.19 90 ALA A CA 1
ATOM 655 C C . ALA A 1 90 ? 11.396 4.178 6.728 1.00 89.19 90 ALA A C 1
ATOM 657 O O . ALA A 1 90 ? 10.447 4.840 6.310 1.00 89.19 90 ALA A O 1
ATOM 658 N N . ALA A 1 91 ? 11.461 2.849 6.626 1.00 90.00 91 ALA A N 1
ATOM 659 C CA . ALA A 1 91 ? 10.410 2.024 6.048 1.00 90.00 91 ALA A CA 1
ATOM 660 C C . ALA A 1 91 ? 9.101 2.164 6.845 1.00 90.00 91 ALA A C 1
ATOM 662 O O . ALA A 1 91 ? 8.048 2.409 6.263 1.00 90.00 91 ALA A O 1
ATOM 663 N N . ASP A 1 92 ? 9.152 2.125 8.180 1.00 91.62 92 ASP A N 1
ATOM 664 C CA . ASP A 1 92 ? 7.952 2.315 9.007 1.00 91.62 92 ASP A CA 1
ATOM 665 C C . ASP A 1 92 ? 7.280 3.676 8.778 1.00 91.62 92 ASP A C 1
ATOM 667 O O . ASP A 1 92 ? 6.054 3.758 8.678 1.00 91.62 92 ASP A O 1
ATOM 671 N N . ARG A 1 93 ? 8.064 4.754 8.634 1.00 94.81 93 ARG A N 1
ATOM 672 C CA . ARG A 1 93 ? 7.519 6.083 8.308 1.00 94.81 93 ARG A CA 1
ATOM 673 C C . ARG A 1 93 ? 6.824 6.108 6.950 1.00 94.81 93 ARG A C 1
ATOM 675 O O . ARG A 1 93 ? 5.763 6.726 6.839 1.00 94.81 93 ARG A O 1
ATOM 682 N N . GLU A 1 94 ? 7.397 5.438 5.957 1.00 94.50 94 GLU A N 1
ATOM 683 C CA . GLU A 1 94 ? 6.820 5.340 4.617 1.00 94.50 94 GLU A CA 1
ATOM 684 C C . GLU A 1 94 ? 5.538 4.495 4.615 1.00 94.50 94 GLU A C 1
ATOM 686 O O . GLU A 1 94 ? 4.532 4.914 4.048 1.00 94.50 94 GLU A O 1
ATOM 691 N N . ILE A 1 95 ? 5.496 3.380 5.353 1.00 95.12 95 ILE A N 1
ATOM 692 C CA . ILE A 1 95 ? 4.270 2.581 5.539 1.00 95.12 95 ILE A CA 1
ATOM 693 C C . ILE A 1 95 ? 3.149 3.443 6.112 1.00 95.12 95 ILE A C 1
ATOM 695 O O . ILE A 1 95 ? 2.022 3.431 5.615 1.00 95.12 95 ILE A O 1
ATOM 699 N N . GLN A 1 96 ? 3.462 4.233 7.137 1.00 96.94 96 GLN A N 1
ATOM 700 C CA . GLN A 1 96 ? 2.494 5.136 7.746 1.00 96.94 96 GLN A CA 1
ATOM 701 C C . GLN A 1 96 ? 2.075 6.264 6.793 1.00 96.94 96 GLN A C 1
ATOM 703 O O . GLN A 1 96 ? 0.923 6.701 6.818 1.00 96.94 96 GLN A O 1
ATOM 708 N N . ALA A 1 97 ? 2.976 6.743 5.932 1.00 96.25 97 ALA A N 1
ATOM 709 C CA . ALA A 1 97 ? 2.635 7.705 4.888 1.00 96.25 97 ALA A CA 1
ATOM 710 C C . ALA A 1 97 ? 1.668 7.103 3.862 1.00 96.25 97 ALA A C 1
ATOM 712 O O . ALA A 1 97 ? 0.636 7.712 3.579 1.00 96.25 97 ALA A O 1
ATOM 713 N N . MET A 1 98 ? 1.936 5.888 3.383 1.00 96.00 98 MET A N 1
ATOM 714 C CA . MET A 1 98 ? 1.044 5.158 2.482 1.00 96.00 98 MET A CA 1
ATOM 715 C C . MET A 1 98 ? -0.329 4.907 3.118 1.00 96.00 98 MET A C 1
ATOM 717 O O . MET A 1 98 ? -1.347 5.174 2.483 1.00 96.00 98 MET A O 1
ATOM 721 N N . ALA A 1 99 ? -0.385 4.482 4.384 1.00 97.62 99 ALA A N 1
ATOM 722 C CA . ALA A 1 99 ? -1.645 4.260 5.096 1.00 97.62 99 ALA A CA 1
ATOM 723 C C . ALA A 1 99 ? -2.480 5.548 5.199 1.00 97.62 99 ALA A C 1
ATOM 725 O O . ALA A 1 99 ? -3.672 5.553 4.888 1.00 97.62 99 ALA A O 1
ATOM 726 N N . ARG A 1 100 ? -1.853 6.683 5.545 1.00 97.50 100 ARG A N 1
ATOM 727 C CA . ARG A 1 100 ? -2.533 7.993 5.553 1.00 97.50 100 ARG A CA 1
ATOM 728 C C . ARG A 1 100 ? -3.063 8.375 4.176 1.00 97.50 100 ARG A C 1
ATOM 730 O O . ARG A 1 100 ? -4.150 8.940 4.084 1.00 97.50 100 ARG A O 1
ATOM 737 N N . THR A 1 101 ? -2.306 8.074 3.129 1.00 95.56 101 THR A N 1
ATOM 738 C CA . THR A 1 101 ? -2.700 8.320 1.743 1.00 95.56 101 THR A CA 1
ATOM 739 C C . THR A 1 101 ? -3.905 7.467 1.341 1.00 95.56 101 THR A C 1
ATOM 741 O O . THR A 1 101 ? -4.833 7.998 0.743 1.00 95.56 101 THR A O 1
ATOM 744 N N . ILE A 1 102 ? -3.959 6.189 1.733 1.00 96.19 102 ILE A N 1
ATOM 745 C CA . ILE A 1 102 ? -5.125 5.312 1.511 1.00 96.19 102 ILE A CA 1
ATOM 746 C C . ILE A 1 102 ? -6.377 5.877 2.192 1.00 96.19 102 ILE A C 1
ATOM 748 O O . ILE A 1 102 ? -7.443 5.929 1.585 1.00 96.19 102 ILE A O 1
ATOM 752 N N . LEU A 1 103 ? -6.252 6.355 3.430 1.00 96.94 103 LEU A N 1
ATOM 753 C CA . LEU A 1 103 ? -7.388 6.906 4.174 1.00 96.94 103 LEU A CA 1
ATOM 754 C C . LEU A 1 103 ? -7.879 8.237 3.589 1.00 96.94 103 LEU A C 1
ATOM 756 O O . LEU A 1 103 ? -9.081 8.459 3.469 1.00 96.94 103 LEU A O 1
ATOM 760 N N . LYS A 1 104 ? -6.960 9.143 3.238 1.00 95.62 104 LYS A N 1
ATOM 761 C CA . LYS A 1 104 ? -7.304 10.504 2.791 1.00 95.62 104 LYS A CA 1
ATOM 762 C C . LYS A 1 104 ? -7.600 10.603 1.295 1.00 95.62 104 LYS A C 1
ATOM 764 O O . LYS A 1 104 ? -8.313 11.517 0.890 1.00 95.62 104 LYS A O 1
ATOM 769 N N . GLY A 1 105 ? -7.066 9.684 0.497 1.00 93.00 105 GLY A N 1
ATOM 770 C CA . GLY A 1 105 ? -7.041 9.789 -0.956 1.00 93.00 105 GLY A CA 1
ATOM 771 C C . GLY A 1 105 ? -6.017 10.814 -1.451 1.00 93.00 105 GLY A C 1
ATOM 772 O O . GLY A 1 105 ? -5.391 11.541 -0.675 1.00 93.00 105 GLY A O 1
ATOM 773 N N . LEU A 1 106 ? -5.868 10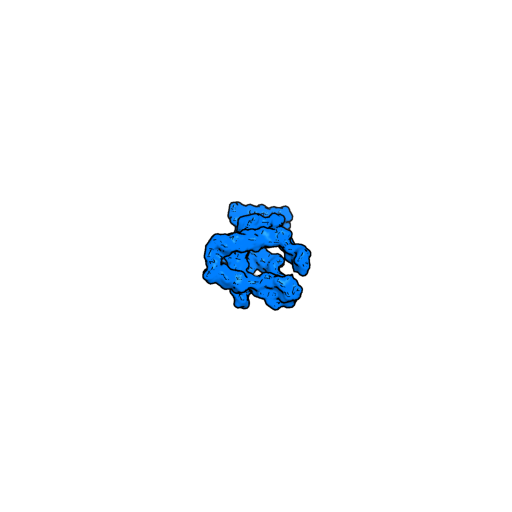.890 -2.773 1.00 89.88 106 LEU A N 1
ATOM 774 C CA . LEU A 1 106 ? -5.193 11.994 -3.455 1.00 89.88 106 LEU A CA 1
ATOM 775 C C . LEU A 1 106 ? -6.138 12.532 -4.522 1.00 89.88 106 LEU A C 1
ATOM 777 O O . LEU A 1 106 ? -6.724 11.752 -5.268 1.00 89.88 106 LEU A O 1
ATOM 781 N N . PHE A 1 107 ? -6.264 13.856 -4.592 1.00 79.75 107 PHE A N 1
ATOM 782 C CA . PHE A 1 107 ? -7.098 14.543 -5.585 1.00 79.75 107 PHE A CA 1
ATOM 783 C C . PHE A 1 107 ? -6.306 15.483 -6.508 1.00 79.75 107 PHE A C 1
ATOM 785 O O . PHE A 1 107 ? -6.820 15.910 -7.540 1.00 79.75 107 PHE A O 1
ATOM 792 N N . PHE A 1 108 ? -5.052 15.808 -6.178 1.00 70.12 108 PHE A N 1
ATOM 793 C CA . PHE A 1 108 ? -4.235 16.730 -6.970 1.00 70.12 108 PHE A CA 1
ATOM 794 C C . PHE A 1 108 ? -3.614 16.012 -8.179 1.00 70.12 108 PHE A C 1
ATOM 796 O O . PHE A 1 108 ? -2.533 15.439 -8.082 1.00 70.12 108 PHE A O 1
ATOM 803 N N . GLY A 1 109 ? -4.315 16.021 -9.318 1.00 62.22 109 GLY A N 1
ATOM 804 C CA . GLY A 1 109 ? -3.827 15.503 -10.611 1.00 62.22 109 GLY A CA 1
ATOM 805 C C . GLY A 1 109 ? -4.011 13.995 -10.833 1.00 62.22 109 GLY A C 1
ATOM 806 O O . GLY A 1 109 ? -3.929 13.521 -11.963 1.00 62.22 109 GLY A O 1
ATOM 807 N N . ILE A 1 110 ? -4.340 13.258 -9.776 1.00 68.50 110 ILE A N 1
ATOM 808 C CA . ILE A 1 110 ? -4.713 11.842 -9.770 1.00 68.50 110 ILE A CA 1
ATOM 809 C C . ILE A 1 110 ? -5.955 11.709 -8.902 1.00 68.50 110 ILE A C 1
ATOM 811 O O . ILE A 1 110 ? -5.992 12.298 -7.830 1.00 68.50 110 ILE A O 1
ATOM 815 N N . THR A 1 111 ? -6.970 10.971 -9.350 1.00 81.81 111 THR A N 1
ATOM 816 C CA . THR A 1 111 ? -8.191 10.734 -8.564 1.00 81.81 111 THR A CA 1
ATOM 817 C C . THR A 1 111 ? -8.088 9.372 -7.891 1.00 81.81 111 THR A C 1
ATOM 819 O O . THR A 1 111 ? -8.575 8.372 -8.418 1.00 81.81 111 THR A O 1
ATOM 822 N N . MET A 1 112 ? -7.410 9.326 -6.743 1.00 91.62 112 MET A N 1
ATOM 823 C CA . MET A 1 112 ? -7.442 8.171 -5.850 1.00 91.62 112 MET A CA 1
ATOM 824 C C . MET A 1 112 ? -8.428 8.476 -4.714 1.00 91.62 112 MET A C 1
ATOM 826 O O . MET A 1 112 ? -8.160 9.395 -3.934 1.00 91.62 112 MET A O 1
ATOM 830 N N . PRO A 1 113 ? -9.555 7.749 -4.603 1.00 92.62 113 PRO A N 1
ATOM 831 C CA . PRO A 1 113 ? -10.499 7.965 -3.512 1.00 92.62 113 PRO A CA 1
ATOM 832 C C . PRO A 1 113 ? -9.837 7.701 -2.155 1.00 92.62 113 PRO A C 1
ATOM 834 O O . PRO A 1 113 ? -8.890 6.917 -2.052 1.00 92.62 113 PRO A O 1
ATOM 837 N N . GLY A 1 114 ? -10.333 8.381 -1.124 1.00 94.94 114 GLY A N 1
ATOM 838 C CA . GLY A 1 114 ? -9.975 8.102 0.264 1.00 94.94 114 GLY A CA 1
ATOM 839 C C . GLY A 1 114 ? -10.933 7.087 0.874 1.00 94.94 114 GLY A C 1
ATOM 840 O O . GLY A 1 114 ? -12.121 7.126 0.577 1.00 94.94 114 GLY A O 1
ATOM 841 N N . TRP A 1 115 ? -10.408 6.217 1.736 1.00 96.31 115 TRP A N 1
ATOM 842 C CA . TRP A 1 115 ? -11.133 5.084 2.327 1.00 96.31 115 TRP A CA 1
ATOM 843 C C . TRP A 1 115 ? -11.267 5.178 3.851 1.00 96.31 115 TRP A C 1
ATOM 845 O O . TRP A 1 115 ? -11.310 4.166 4.546 1.00 96.31 115 TRP A O 1
ATOM 855 N N . LYS A 1 116 ? -11.246 6.394 4.406 1.00 95.12 116 LYS A N 1
ATOM 856 C CA . LYS A 1 116 ? -11.313 6.633 5.861 1.00 95.12 116 LYS A CA 1
ATOM 857 C C . LYS A 1 116 ? -12.612 6.151 6.518 1.00 95.12 116 LYS A C 1
ATOM 859 O O . LYS A 1 116 ? -12.632 5.963 7.731 1.00 95.12 116 LYS A O 1
ATOM 864 N N . ASP A 1 117 ? -13.682 6.002 5.741 1.00 94.88 117 ASP A N 1
ATOM 865 C CA . ASP A 1 117 ? -14.991 5.598 6.250 1.00 94.88 117 ASP A CA 1
ATOM 866 C C . ASP A 1 117 ? -15.124 4.058 6.220 1.00 94.88 117 ASP A C 1
ATOM 868 O O . ASP A 1 117 ? -15.802 3.459 7.059 1.00 94.88 117 ASP A O 1
ATOM 872 N N . GLU A 1 118 ? -14.373 3.394 5.334 1.00 95.06 118 GLU A N 1
ATOM 873 C CA . GLU A 1 118 ? -14.360 1.947 5.129 1.00 95.06 118 GLU A CA 1
ATOM 874 C C . GLU A 1 118 ? -13.227 1.224 5.863 1.00 95.06 118 GLU A C 1
ATOM 876 O O . GLU A 1 118 ? -13.428 0.079 6.275 1.00 95.06 118 GLU A O 1
ATOM 881 N N . LEU A 1 119 ? -12.056 1.849 6.017 1.00 95.12 119 LEU A N 1
ATOM 882 C CA . LEU A 1 119 ? -10.866 1.289 6.666 1.00 95.12 119 LEU A CA 1
ATOM 883 C C . LEU A 1 119 ? -10.538 2.044 7.954 1.00 95.12 119 LEU A C 1
ATOM 885 O O . LEU A 1 119 ? -10.476 3.274 7.977 1.00 95.12 119 LEU A O 1
ATOM 889 N N . SER A 1 120 ? -10.259 1.304 9.026 1.00 96.00 120 SER A N 1
ATOM 890 C CA . SER A 1 120 ? -9.627 1.881 10.214 1.00 96.00 120 SER A CA 1
ATOM 891 C C . SER A 1 120 ? -8.151 2.237 9.941 1.00 96.00 120 SER A C 1
ATOM 893 O O . SER A 1 120 ? -7.547 1.718 8.996 1.00 96.00 120 SER A O 1
ATOM 895 N N . PRO A 1 121 ? -7.516 3.094 10.765 1.00 95.75 121 PRO A N 1
ATOM 896 C CA . PRO A 1 121 ? -6.082 3.375 10.645 1.00 95.75 121 PRO A CA 1
ATOM 897 C C . PRO A 1 121 ? -5.189 2.129 10.723 1.00 95.75 121 PRO A C 1
ATOM 899 O O . PRO A 1 121 ? -4.207 2.014 9.981 1.00 95.75 121 PRO A O 1
ATOM 902 N N . ASP A 1 122 ? -5.559 1.176 11.578 1.00 96.06 122 ASP A N 1
ATOM 903 C CA . ASP A 1 122 ? -4.831 -0.082 11.731 1.00 96.06 122 ASP A CA 1
ATOM 904 C C . ASP A 1 122 ? -5.025 -0.977 10.504 1.00 96.06 122 ASP A C 1
ATOM 906 O O . ASP A 1 122 ? -4.052 -1.511 9.973 1.00 96.06 122 ASP A O 1
ATOM 910 N N . GLU A 1 123 ? -6.249 -1.070 9.974 1.00 97.12 123 GLU A N 1
ATOM 911 C CA . GLU A 1 123 ? -6.533 -1.799 8.732 1.00 97.12 123 GLU A CA 1
ATOM 912 C C . GLU A 1 123 ? -5.802 -1.194 7.531 1.00 97.12 123 GLU A C 1
ATOM 914 O O . GLU A 1 123 ? -5.286 -1.934 6.700 1.00 97.12 123 GLU A O 1
ATOM 919 N N . ALA A 1 124 ? -5.693 0.134 7.440 1.00 97.69 124 ALA A N 1
ATOM 920 C CA . ALA A 1 124 ? -4.922 0.788 6.385 1.00 97.69 124 ALA A CA 1
ATOM 921 C C . ALA A 1 124 ? -3.418 0.499 6.513 1.00 97.69 124 ALA A C 1
ATOM 923 O O . ALA A 1 124 ? -2.741 0.267 5.511 1.00 97.69 124 ALA A O 1
ATOM 924 N N . THR A 1 125 ? -2.886 0.458 7.738 1.00 97.12 125 THR A N 1
ATOM 925 C CA . THR A 1 125 ? -1.492 0.052 7.981 1.00 97.12 125 THR A CA 1
ATOM 926 C C . THR A 1 125 ? -1.265 -1.404 7.572 1.00 97.12 125 THR A C 1
ATOM 928 O O . THR A 1 125 ? -0.281 -1.710 6.894 1.00 97.12 125 THR A O 1
ATOM 931 N N . ARG A 1 126 ? -2.185 -2.301 7.941 1.00 96.94 126 ARG A N 1
ATOM 932 C CA . ARG A 1 126 ? -2.128 -3.721 7.575 1.00 96.94 126 ARG A CA 1
ATOM 933 C C . ARG A 1 126 ? -2.298 -3.942 6.078 1.00 96.94 126 ARG A C 1
ATOM 935 O O . ARG A 1 126 ? -1.531 -4.703 5.503 1.00 96.94 126 ARG A O 1
ATOM 942 N N . MET A 1 127 ? -3.186 -3.198 5.419 1.00 97.50 127 MET A N 1
ATOM 943 C CA . MET A 1 127 ? -3.316 -3.178 3.959 1.00 97.50 127 MET A CA 1
ATOM 944 C C . MET A 1 127 ? -1.959 -2.903 3.301 1.00 97.50 127 MET A C 1
ATOM 946 O O . MET A 1 127 ? -1.550 -3.624 2.396 1.00 97.50 127 MET A O 1
ATOM 950 N N . VAL A 1 128 ? -1.205 -1.910 3.782 1.00 97.44 128 VAL A N 1
ATOM 951 C CA . VAL A 1 128 ? 0.133 -1.638 3.240 1.00 97.44 128 VAL A CA 1
ATOM 952 C C . VAL A 1 128 ? 1.087 -2.807 3.497 1.00 97.44 128 VAL A C 1
ATOM 954 O O . VAL A 1 128 ? 1.707 -3.295 2.556 1.00 97.44 128 VAL A O 1
ATOM 957 N N . LYS A 1 129 ? 1.213 -3.269 4.745 1.00 95.56 129 LYS A N 1
ATOM 958 C CA . LYS A 1 129 ? 2.228 -4.264 5.141 1.00 95.56 129 LYS A CA 1
ATOM 959 C C . LYS A 1 129 ? 1.971 -5.666 4.584 1.00 95.56 129 LYS A C 1
ATOM 961 O O . LYS A 1 129 ? 2.894 -6.314 4.093 1.00 95.56 129 LYS A O 1
ATOM 966 N N . GLU A 1 130 ? 0.734 -6.126 4.698 1.00 95.62 130 GLU A N 1
ATOM 967 C CA . GLU A 1 130 ? 0.340 -7.516 4.459 1.00 95.62 130 GLU A CA 1
ATOM 968 C C . GLU A 1 130 ? -0.176 -7.735 3.032 1.00 95.62 130 GLU A C 1
ATOM 970 O O . GLU A 1 130 ? -0.115 -8.851 2.531 1.00 95.62 130 GLU A O 1
ATOM 975 N N . VAL A 1 131 ? -0.635 -6.678 2.348 1.00 96.69 131 VAL A N 1
ATOM 976 C CA . VAL A 1 131 ? -1.166 -6.779 0.979 1.00 96.69 131 VAL A CA 1
ATOM 977 C C . VAL A 1 131 ? -0.244 -6.082 -0.020 1.00 96.69 131 VAL A C 1
ATOM 979 O O . VAL A 1 131 ? 0.317 -6.725 -0.906 1.00 96.69 131 VAL A O 1
ATOM 982 N N . LEU A 1 132 ? -0.031 -4.769 0.120 1.00 96.81 132 LEU A N 1
ATOM 983 C CA . LEU A 1 132 ? 0.686 -3.991 -0.901 1.00 96.81 132 LEU A CA 1
ATOM 984 C C . LEU A 1 132 ? 2.183 -4.319 -0.953 1.00 96.81 132 LEU A C 1
ATOM 986 O O . LEU A 1 132 ? 2.742 -4.491 -2.033 1.00 96.81 132 LEU A O 1
ATOM 990 N N . LEU A 1 133 ? 2.842 -4.434 0.200 1.00 95.50 133 LEU A N 1
ATOM 991 C CA . LEU A 1 133 ? 4.272 -4.752 0.279 1.00 95.50 133 LEU A CA 1
ATOM 992 C C . LEU A 1 133 ? 4.582 -6.245 0.098 1.00 95.50 133 LEU A C 1
ATOM 994 O O . LEU A 1 133 ? 5.753 -6.616 0.036 1.00 95.50 133 LEU A O 1
ATOM 998 N N . GLN A 1 134 ? 3.553 -7.079 -0.067 1.00 94.69 134 GLN A N 1
ATOM 999 C CA . GLN A 1 134 ? 3.684 -8.473 -0.501 1.00 94.69 134 GLN A CA 1
ATOM 1000 C C . GLN A 1 134 ? 3.461 -8.640 -2.012 1.00 94.69 134 GLN A C 1
ATOM 1002 O O . GLN A 1 134 ? 3.615 -9.738 -2.544 1.00 94.69 134 GLN A O 1
ATOM 1007 N N . ALA A 1 135 ? 3.128 -7.560 -2.729 1.00 94.94 135 ALA A N 1
ATOM 1008 C CA . ALA A 1 135 ? 2.833 -7.615 -4.153 1.00 94.94 135 ALA A CA 1
ATOM 1009 C C . ALA A 1 135 ? 4.032 -8.116 -4.977 1.00 94.94 135 ALA A C 1
ATOM 1011 O O . ALA A 1 135 ? 5.151 -7.589 -4.918 1.00 94.94 135 ALA A O 1
ATOM 1012 N N . GLU A 1 136 ? 3.765 -9.097 -5.834 1.00 93.50 136 GLU A N 1
ATOM 1013 C CA . GLU A 1 136 ? 4.716 -9.645 -6.790 1.00 93.50 136 GLU A CA 1
AT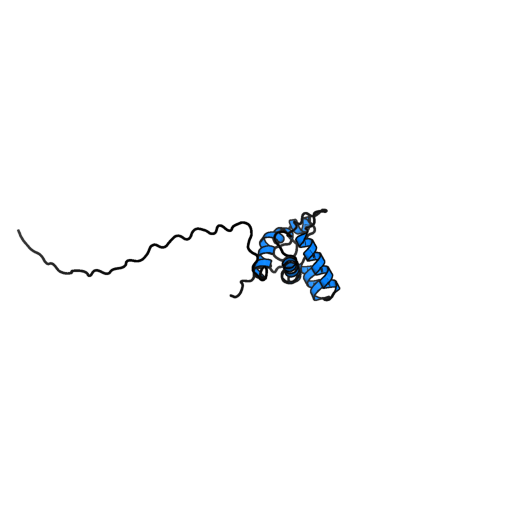OM 1014 C C . GLU A 1 136 ? 4.145 -9.546 -8.200 1.00 93.50 136 GLU A C 1
ATOM 1016 O O . GLU A 1 136 ? 3.016 -9.942 -8.472 1.00 93.50 136 GLU A O 1
ATOM 1021 N N . ARG A 1 137 ? 4.954 -9.031 -9.128 1.00 90.50 137 ARG A N 1
ATOM 1022 C CA . ARG A 1 137 ? 4.516 -8.826 -10.511 1.00 90.50 137 ARG A CA 1
ATOM 1023 C C . ARG A 1 137 ? 4.096 -10.153 -11.140 1.00 90.50 137 ARG A C 1
ATOM 1025 O O . ARG A 1 137 ? 4.880 -11.097 -11.148 1.00 90.50 137 ARG A O 1
ATOM 1032 N N . GLY A 1 138 ? 2.902 -10.178 -11.720 1.00 90.56 138 GLY A N 1
ATOM 1033 C CA . GLY A 1 138 ? 2.300 -11.359 -12.331 1.00 90.56 138 GLY A CA 1
ATOM 1034 C C . GLY A 1 138 ? 1.613 -12.309 -11.345 1.00 90.56 138 GLY A C 1
ATOM 1035 O O . GLY A 1 138 ? 0.943 -13.233 -11.800 1.00 90.56 138 GLY A O 1
ATOM 1036 N N . ARG A 1 139 ? 1.720 -12.093 -10.025 1.00 94.12 139 ARG A N 1
ATOM 1037 C CA . ARG A 1 139 ? 0.967 -12.852 -9.020 1.00 94.12 139 ARG A CA 1
ATOM 1038 C C . ARG A 1 139 ? -0.226 -12.024 -8.555 1.00 94.12 139 ARG A C 1
ATOM 1040 O O . ARG A 1 139 ? -0.065 -10.992 -7.914 1.00 94.12 139 ARG A O 1
ATOM 1047 N N . VAL A 1 140 ? -1.428 -12.491 -8.882 1.00 94.31 140 VAL A N 1
ATOM 1048 C CA . VAL A 1 140 ? -2.672 -11.845 -8.446 1.00 94.31 140 VAL A CA 1
ATOM 1049 C C . VAL A 1 140 ? -2.741 -11.845 -6.919 1.00 94.31 140 VAL A C 1
ATOM 1051 O O . VAL A 1 140 ? -2.512 -12.880 -6.293 1.00 94.31 140 VAL A O 1
ATOM 1054 N N . ILE A 1 141 ? -3.092 -10.698 -6.340 1.00 94.38 141 ILE A N 1
ATOM 1055 C CA . ILE A 1 141 ? -3.380 -10.544 -4.910 1.00 94.38 141 ILE A CA 1
ATOM 1056 C C . ILE A 1 141 ? -4.750 -11.176 -4.644 1.00 94.38 141 ILE A C 1
ATOM 1058 O O . ILE A 1 141 ? -5.782 -10.514 -4.716 1.00 94.38 141 ILE A O 1
ATOM 1062 N N . GLN A 1 142 ? -4.782 -12.485 -4.438 1.00 90.50 142 GLN A N 1
ATOM 1063 C CA . GLN A 1 142 ? -6.027 -13.221 -4.236 1.00 90.50 142 GLN A CA 1
ATOM 1064 C C . GLN A 1 142 ? -6.401 -13.234 -2.754 1.00 90.50 142 GLN A C 1
ATOM 1066 O O . GLN A 1 142 ? -5.493 -13.319 -1.932 1.00 90.50 142 GLN A O 1
ATOM 1071 N N . PRO A 1 143 ? -7.699 -13.173 -2.412 1.00 90.06 143 PRO A N 1
ATOM 1072 C CA . PRO A 1 143 ? -8.156 -13.454 -1.059 1.00 90.06 143 PRO A CA 1
ATOM 1073 C C . PRO A 1 143 ? -7.721 -14.857 -0.650 1.00 90.06 143 PRO A C 1
ATOM 1075 O O . PRO A 1 143 ? -8.097 -15.842 -1.287 1.00 90.06 143 PRO A O 1
ATOM 1078 N N . GLU A 1 144 ? -6.914 -14.947 0.394 1.00 81.56 144 GLU A N 1
ATOM 1079 C CA . GLU A 1 144 ? -6.625 -16.205 1.052 1.00 81.56 144 GLU A CA 1
ATOM 1080 C C . GLU A 1 144 ? -7.911 -16.708 1.701 1.00 81.56 144 GLU A C 1
ATOM 1082 O O . GLU A 1 144 ? -8.604 -15.973 2.410 1.00 81.56 144 GLU A O 1
ATOM 1087 N N . ASN A 1 145 ? -8.246 -17.967 1.427 1.00 71.25 145 ASN A N 1
ATOM 1088 C CA . ASN A 1 145 ? -9.304 -18.634 2.162 1.00 71.25 145 ASN A CA 1
ATOM 1089 C C . ASN A 1 145 ? -8.821 -18.746 3.605 1.00 71.25 145 ASN A C 1
ATOM 1091 O O . ASN A 1 145 ? -7.802 -19.390 3.858 1.00 71.25 145 ASN A O 1
ATOM 1095 N N . GLU A 1 146 ? -9.531 -18.110 4.533 1.00 55.22 146 GLU A N 1
ATOM 1096 C CA . GLU A 1 146 ? -9.305 -18.330 5.955 1.00 55.22 146 GLU A CA 1
ATOM 1097 C C . GLU A 1 146 ? -9.413 -19.834 6.207 1.00 55.22 146 GLU A C 1
ATOM 1099 O O . GLU A 1 146 ? -10.467 -20.438 6.001 1.00 55.22 146 GLU A O 1
ATOM 1104 N N . ALA A 1 147 ? -8.297 -20.463 6.574 1.00 50.12 147 ALA A N 1
ATOM 1105 C CA . ALA A 1 147 ? -8.330 -21.813 7.100 1.00 50.12 147 ALA A CA 1
ATOM 1106 C C . ALA A 1 147 ? -9.067 -21.732 8.443 1.00 50.12 147 ALA A C 1
ATOM 1108 O O . ALA A 1 147 ? -8.486 -21.319 9.446 1.00 50.12 147 ALA A O 1
ATOM 1109 N N . HIS A 1 148 ? -10.371 -22.008 8.402 1.00 44.81 148 HIS A N 1
ATOM 1110 C CA . HIS A 1 148 ? -11.223 -22.185 9.574 1.00 44.81 148 HIS A CA 1
ATOM 1111 C C . HIS A 1 148 ? -10.815 -23.433 10.359 1.00 44.81 148 HIS A C 1
ATOM 1113 O O . HIS A 1 148 ? -10.514 -24.465 9.713 1.00 44.81 148 HIS A O 1
#

Secondary structure (DSSP, 8-state):
----------PPP---------------PPSS----TT---HHHHHHHHHHHTHHHH-TTS---SHHHHHTT---HHHHHHHHHHS-SHHHHHHHHHHHHHHHH-B-SSS-B---TTTS-HHHHHHIIIIIGGG--TT---PPPP---

pLDDT: mean 80.42, std 19.07, range [35.59, 97.69]

Radius of gyration: 28.69 Å; chains: 1; bounding box: 87×84×37 Å